Protein AF-A0A497MNB6-F1 (afdb_monomer_lite)

Foldseek 3Di:
DLVLLLCVLVVHPRDLVNVVVVVVVCVVVVVDDPVRVVVSLVVCLPDCPSCVPDDSVSSVVSSVVSVVVSVVVVVVVVPD

Structure (mmCIF, N/CA/C/O backbone):
data_AF-A0A497MNB6-F1
#
_entry.id   AF-A0A497MNB6-F1
#
loop_
_atom_site.group_PDB
_atom_site.id
_atom_site.type_symbol
_atom_site.label_atom_id
_atom_site.label_alt_id
_atom_site.label_comp_id
_atom_site.label_asym_id
_atom_site.label_entity_id
_atom_site.label_seq_id
_atom_site.pdbx_PDB_ins_code
_atom_site.Cartn_x
_atom_site.Cartn_y
_atom_site.Cartn_z
_atom_site.occupancy
_atom_site.B_iso_or_equiv
_atom_site.auth_seq_id
_atom_site.auth_comp_id
_atom_site.auth_asym_id
_atom_site.auth_atom_id
_atom_site.pdbx_PDB_model_num
ATOM 1 N N . MET A 1 1 ? -10.090 -4.511 -5.030 1.00 73.25 1 MET A N 1
ATOM 2 C CA . MET A 1 1 ? -8.792 -4.268 -4.362 1.00 73.25 1 MET A CA 1
ATOM 3 C C . MET A 1 1 ? -7.595 -4.491 -5.288 1.00 73.25 1 MET A C 1
ATOM 5 O O . MET A 1 1 ? -7.047 -3.512 -5.769 1.00 73.25 1 MET A O 1
ATOM 9 N N . ARG A 1 2 ? -7.211 -5.745 -5.597 1.00 76.81 2 ARG A N 1
ATOM 10 C CA . ARG A 1 2 ? -6.029 -6.056 -6.432 1.00 76.81 2 ARG A CA 1
ATOM 11 C C . ARG A 1 2 ? -6.051 -5.359 -7.801 1.00 76.81 2 ARG A C 1
ATOM 13 O O . ARG A 1 2 ? -5.033 -4.818 -8.205 1.00 76.81 2 ARG A O 1
ATOM 20 N N . GLY A 1 3 ? -7.213 -5.324 -8.463 1.00 78.12 3 GLY A N 1
ATOM 21 C CA . GLY A 1 3 ? -7.407 -4.607 -9.731 1.00 78.12 3 GLY A CA 1
ATOM 22 C C . GLY A 1 3 ? -7.045 -3.122 -9.647 1.00 78.12 3 GLY A C 1
ATOM 23 O O . GLY A 1 3 ? -6.205 -2.678 -10.408 1.00 78.12 3 GLY A O 1
ATOM 24 N N . CYS A 1 4 ? -7.546 -2.396 -8.642 1.00 78.94 4 CYS A N 1
ATOM 25 C CA . CYS A 1 4 ? -7.278 -0.962 -8.461 1.00 78.94 4 CYS A CA 1
ATOM 26 C C . CYS A 1 4 ? -5.784 -0.641 -8.279 1.00 78.94 4 CYS A C 1
ATOM 28 O O . CYS A 1 4 ? -5.283 0.369 -8.766 1.00 78.94 4 CYS A O 1
ATOM 30 N N . VAL A 1 5 ? -5.050 -1.510 -7.571 1.00 79.62 5 VAL A N 1
ATOM 31 C CA . VAL A 1 5 ? -3.595 -1.354 -7.405 1.00 79.62 5 VAL A CA 1
ATOM 32 C C . VAL A 1 5 ? -2.877 -1.598 -8.735 1.00 79.62 5 VAL A C 1
ATOM 34 O O . VAL A 1 5 ? -1.939 -0.877 -9.066 1.00 79.62 5 VAL A O 1
ATOM 37 N N . ILE A 1 6 ? -3.332 -2.577 -9.523 1.00 81.56 6 ILE A N 1
ATOM 38 C CA . ILE A 1 6 ? -2.787 -2.859 -10.856 1.00 81.56 6 ILE A CA 1
ATOM 39 C C . ILE A 1 6 ? -3.085 -1.710 -11.829 1.00 81.56 6 ILE A C 1
ATOM 41 O O . ILE A 1 6 ? -2.172 -1.279 -12.526 1.00 81.56 6 ILE A O 1
ATOM 45 N N . ASP A 1 7 ? -4.310 -1.185 -11.862 1.00 81.38 7 ASP A N 1
ATOM 46 C CA . ASP A 1 7 ? -4.713 -0.065 -12.724 1.00 81.38 7 ASP A CA 1
ATOM 47 C C . ASP A 1 7 ? -3.907 1.212 -12.425 1.00 81.38 7 ASP A C 1
ATOM 49 O O . ASP A 1 7 ? -3.385 1.849 -13.344 1.00 81.38 7 ASP A O 1
ATOM 53 N N . TYR A 1 8 ? -3.684 1.517 -11.144 1.00 81.62 8 TYR A N 1
ATOM 54 C CA . TYR A 1 8 ? -2.802 2.604 -10.706 1.00 81.62 8 TYR A CA 1
ATOM 55 C C . TYR A 1 8 ? -1.354 2.444 -11.168 1.00 81.62 8 TYR A C 1
ATOM 57 O O . TYR A 1 8 ? -0.711 3.366 -11.689 1.00 81.62 8 TYR A O 1
ATOM 65 N N . LEU A 1 9 ? -0.804 1.250 -10.968 1.00 78.69 9 LEU A N 1
ATOM 66 C CA . LEU A 1 9 ? 0.564 0.965 -11.360 1.00 78.69 9 LEU A CA 1
ATOM 67 C C . LEU A 1 9 ? 0.718 0.984 -12.887 1.00 78.69 9 LEU A C 1
ATOM 69 O O . LEU A 1 9 ? 1.703 1.539 -13.377 1.00 78.69 9 LEU A O 1
ATOM 73 N N . ALA A 1 10 ? -0.288 0.501 -13.621 1.00 79.75 10 ALA A N 1
ATOM 74 C CA . ALA A 1 10 ? -0.389 0.578 -15.077 1.00 79.75 10 ALA A CA 1
ATOM 75 C C . ALA A 1 10 ? -0.551 2.015 -15.609 1.00 79.75 10 ALA A C 1
ATOM 77 O O . ALA A 1 10 ? -0.517 2.215 -16.819 1.00 79.75 10 ALA A O 1
ATOM 78 N N . GLY A 1 11 ? -0.706 3.015 -14.731 1.00 71.31 11 GLY A N 1
ATOM 79 C CA . GLY A 1 11 ? -0.814 4.420 -15.124 1.00 71.31 11 GLY A CA 1
ATOM 80 C C . GLY A 1 11 ? -2.130 4.755 -15.819 1.00 71.31 11 GLY A C 1
ATOM 81 O O . GLY A 1 11 ? -2.193 5.741 -16.550 1.00 71.31 11 GLY A O 1
ATOM 82 N N . ARG A 1 12 ? -3.171 3.941 -15.607 1.00 69.88 12 ARG A N 1
ATOM 83 C CA . ARG A 1 12 ? -4.539 4.321 -15.974 1.00 69.88 12 ARG A CA 1
ATOM 84 C C . ARG A 1 12 ? -5.005 5.430 -15.028 1.00 69.88 12 ARG A C 1
ATOM 86 O O . ARG A 1 12 ? -4.362 5.657 -14.008 1.00 69.88 12 ARG A O 1
ATOM 93 N N . GLU A 1 13 ? -6.089 6.132 -15.360 1.00 65.19 13 GLU A N 1
ATOM 94 C CA . GLU A 1 13 ? -6.617 7.325 -14.653 1.00 65.19 13 GLU A CA 1
ATOM 95 C C . GLU A 1 13 ? -6.926 7.141 -13.143 1.00 65.19 13 GLU A C 1
ATOM 97 O O . GLU A 1 13 ? -7.442 8.043 -12.480 1.00 65.19 13 GLU A O 1
ATOM 102 N N . GLU A 1 14 ? -6.582 5.998 -12.556 1.00 69.25 14 GLU A N 1
ATOM 103 C CA . GLU A 1 14 ? -6.590 5.773 -11.125 1.00 69.25 14 GLU A CA 1
ATOM 104 C C . GLU A 1 14 ? -5.503 6.609 -10.431 1.00 69.25 14 GLU A C 1
ATOM 106 O O . GLU A 1 14 ? -4.308 6.497 -10.697 1.00 69.25 14 GLU A O 1
ATOM 111 N N . THR A 1 15 ? -5.914 7.438 -9.475 1.00 78.94 15 THR A N 1
ATOM 112 C CA . THR A 1 15 ? -5.005 8.210 -8.620 1.00 78.94 15 THR A CA 1
ATOM 113 C C . THR A 1 15 ? -4.888 7.574 -7.239 1.00 78.94 15 THR A C 1
ATOM 115 O O . THR A 1 15 ? -5.814 6.908 -6.771 1.00 78.94 15 THR A O 1
ATOM 118 N N . VAL A 1 16 ? -3.791 7.861 -6.523 1.00 80.31 16 VAL A N 1
ATOM 119 C CA . VAL A 1 16 ? -3.605 7.433 -5.120 1.00 80.31 16 VAL A CA 1
ATOM 120 C C . VAL A 1 16 ? -4.823 7.789 -4.265 1.00 80.31 16 VAL A C 1
ATOM 122 O O . VAL A 1 16 ? -5.244 6.986 -3.443 1.00 80.31 16 VAL A O 1
ATOM 125 N N . LYS A 1 17 ? -5.446 8.954 -4.492 1.00 80.94 17 LYS A N 1
ATOM 126 C CA . LYS A 1 17 ? -6.650 9.383 -3.764 1.00 80.94 17 LYS A CA 1
ATOM 127 C C . LYS A 1 17 ? -7.849 8.456 -3.979 1.00 80.94 17 LYS A C 1
ATOM 129 O O . LYS A 1 17 ? -8.501 8.106 -3.002 1.00 80.94 17 LYS A O 1
ATOM 134 N N . ASN A 1 18 ? -8.130 8.044 -5.217 1.00 82.44 18 ASN A N 1
ATOM 135 C CA . ASN A 1 18 ? -9.257 7.148 -5.511 1.00 82.44 18 ASN A CA 1
ATOM 136 C C . ASN A 1 18 ? -9.046 5.759 -4.908 1.00 82.44 18 ASN A C 1
ATOM 138 O O . ASN A 1 18 ? -9.975 5.163 -4.357 1.00 82.44 18 ASN A O 1
ATOM 142 N N . ILE A 1 19 ? -7.809 5.266 -4.971 1.00 83.06 19 ILE A N 1
ATOM 143 C CA . ILE A 1 19 ? -7.439 3.994 -4.353 1.00 83.06 19 ILE A CA 1
ATOM 144 C C . ILE A 1 19 ? -7.615 4.105 -2.845 1.00 83.06 19 ILE A C 1
ATOM 146 O O . ILE A 1 19 ? -8.321 3.295 -2.267 1.00 83.06 19 ILE A O 1
ATOM 150 N N . LEU A 1 20 ? -7.063 5.143 -2.215 1.00 83.75 20 LEU A N 1
ATOM 151 C CA . LEU A 1 20 ? -7.218 5.376 -0.781 1.00 83.75 20 LEU A CA 1
ATOM 152 C C . LEU A 1 20 ? -8.683 5.481 -0.352 1.00 83.75 20 LEU A C 1
ATOM 154 O O . LEU A 1 20 ? -9.041 4.902 0.665 1.00 83.75 20 LEU A O 1
ATOM 158 N N . ALA A 1 21 ? -9.535 6.171 -1.112 1.00 84.38 21 ALA A N 1
ATOM 159 C CA . ALA A 1 21 ? -10.964 6.255 -0.814 1.00 84.38 21 ALA A CA 1
ATOM 160 C C . ALA A 1 21 ? -11.641 4.875 -0.875 1.00 84.38 21 ALA A C 1
ATOM 162 O O . ALA A 1 21 ? -12.420 4.526 0.010 1.00 84.38 21 ALA A O 1
ATOM 163 N N . SER A 1 22 ? -11.287 4.064 -1.876 1.00 84.25 22 SER A N 1
ATOM 164 C CA . SER A 1 22 ? -11.776 2.686 -2.003 1.00 84.25 22 SER A CA 1
ATOM 165 C C . SER A 1 22 ? -11.284 1.808 -0.853 1.00 84.25 22 SER A C 1
ATOM 167 O O . SER A 1 22 ? -12.055 1.045 -0.283 1.00 84.25 22 SER A O 1
ATOM 169 N N . ILE A 1 23 ? -10.009 1.942 -0.481 1.00 83.62 23 ILE A N 1
ATOM 170 C CA . ILE A 1 23 ? -9.402 1.204 0.628 1.00 83.62 23 ILE A CA 1
ATOM 171 C C . ILE A 1 23 ? -10.061 1.598 1.944 1.00 83.62 23 ILE A C 1
ATOM 173 O O . ILE A 1 23 ? -10.482 0.718 2.683 1.00 83.62 23 ILE A O 1
ATOM 177 N N . ARG A 1 24 ? -10.231 2.897 2.202 1.00 83.94 24 ARG A N 1
ATOM 178 C CA . ARG A 1 24 ? -10.928 3.404 3.384 1.00 83.94 24 ARG A CA 1
ATOM 179 C C . ARG A 1 24 ? -12.342 2.844 3.471 1.00 83.94 24 ARG A C 1
ATOM 181 O O . ARG A 1 24 ? -12.718 2.361 4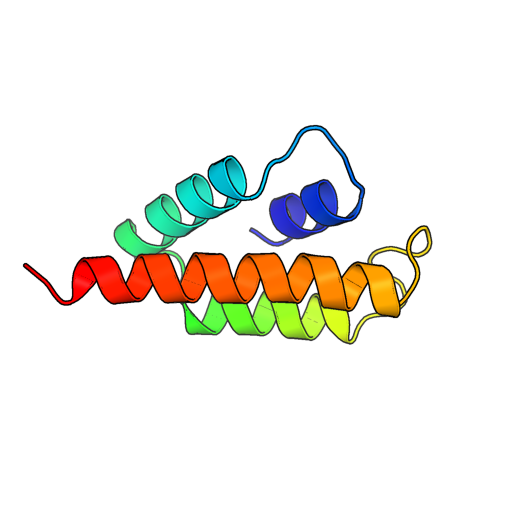.525 1.00 83.94 24 ARG A O 1
ATOM 188 N N . SER A 1 25 ? -13.088 2.842 2.365 1.00 85.19 25 SER A N 1
ATOM 189 C CA . SER A 1 25 ? -14.435 2.263 2.325 1.00 85.19 25 SER A CA 1
ATOM 190 C C . SER A 1 25 ? -14.454 0.764 2.636 1.00 85.19 25 SER A C 1
ATOM 192 O O . SER A 1 25 ? 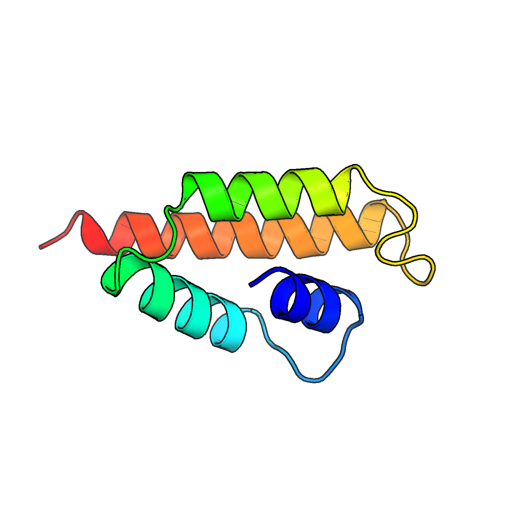-15.429 0.276 3.199 1.00 85.19 25 SER A O 1
ATOM 194 N N . LEU A 1 26 ? -13.418 0.021 2.237 1.00 84.00 26 LEU A N 1
ATOM 195 C CA . LEU A 1 26 ? -13.301 -1.414 2.504 1.00 84.00 26 LEU A CA 1
ATOM 196 C C . LEU A 1 26 ? -12.871 -1.696 3.949 1.00 84.00 26 LEU A C 1
ATOM 198 O O . LEU A 1 26 ? -13.389 -2.640 4.541 1.00 84.00 26 LEU A O 1
ATOM 202 N N . LEU A 1 27 ? -11.988 -0.859 4.506 1.00 82.88 27 LEU A N 1
ATOM 203 C CA . LEU A 1 27 ? -11.583 -0.882 5.915 1.00 82.88 27 LEU A CA 1
ATOM 204 C C . LEU A 1 27 ? -12.782 -0.597 6.828 1.00 82.88 27 LEU A C 1
ATOM 206 O O . LEU A 1 27 ? -13.070 -1.387 7.719 1.00 82.88 27 LEU A O 1
ATOM 210 N N . THR A 1 28 ? -13.540 0.473 6.559 1.00 82.56 28 THR A N 1
ATOM 211 C CA . THR A 1 28 ? -14.732 0.829 7.350 1.00 82.56 28 THR A CA 1
ATOM 212 C C . THR A 1 28 ? -15.884 -0.157 7.188 1.00 82.56 28 THR A C 1
ATOM 214 O O . THR A 1 28 ? -16.754 -0.221 8.048 1.00 82.56 28 THR A O 1
ATOM 217 N N . SER A 1 29 ? -15.905 -0.924 6.096 1.00 83.06 29 SER A N 1
ATOM 218 C CA . SER A 1 29 ? -16.871 -2.011 5.898 1.00 83.06 29 SER A CA 1
ATOM 219 C C . SER A 1 29 ? -16.400 -3.348 6.487 1.00 83.06 29 SER A C 1
ATOM 221 O O . SER A 1 29 ? -17.045 -4.360 6.224 1.00 83.06 29 SER A O 1
ATOM 223 N N . GLU A 1 30 ? -15.258 -3.378 7.190 1.00 78.94 30 GLU A N 1
ATOM 224 C CA . GLU A 1 30 ? -14.609 -4.586 7.733 1.00 78.94 30 GLU A CA 1
ATOM 225 C C . GLU A 1 30 ? -14.382 -5.695 6.681 1.00 78.94 30 GLU A C 1
ATOM 227 O O . GLU A 1 30 ? -14.220 -6.870 7.002 1.00 78.94 30 GLU A O 1
ATOM 232 N N . GLN A 1 31 ? -14.355 -5.334 5.391 1.00 79.75 31 GLN A N 1
ATOM 233 C CA . GLN A 1 31 ? -14.162 -6.279 4.283 1.00 79.75 31 GLN A CA 1
ATOM 234 C C . GLN A 1 31 ? -12.686 -6.593 4.035 1.00 79.75 31 GLN A C 1
ATOM 236 O O . GLN A 1 31 ? -12.360 -7.603 3.412 1.00 79.75 31 GLN A O 1
ATOM 241 N N . LEU A 1 32 ? -11.797 -5.703 4.469 1.00 83.38 32 LEU A N 1
ATOM 242 C CA . LEU A 1 32 ? -10.352 -5.861 4.397 1.00 83.38 32 LEU A CA 1
ATOM 243 C C . LEU A 1 32 ? -9.712 -5.196 5.607 1.00 83.38 32 LEU A C 1
ATOM 245 O O . LEU A 1 32 ? -10.210 -4.181 6.085 1.00 83.38 32 LEU A O 1
ATOM 249 N N . THR A 1 33 ? -8.569 -5.722 6.034 1.00 83.38 33 THR A N 1
ATOM 250 C CA . THR A 1 33 ? -7.698 -5.065 7.013 1.00 83.38 33 THR A CA 1
ATOM 251 C C . THR A 1 33 ? -6.564 -4.318 6.316 1.00 83.38 33 THR A C 1
ATOM 253 O O . THR A 1 33 ? -6.237 -4.595 5.158 1.00 83.38 33 THR A O 1
ATOM 256 N N . LEU A 1 34 ? -5.923 -3.379 7.019 1.00 81.94 34 LEU A N 1
ATOM 257 C CA . LEU A 1 34 ? -4.736 -2.688 6.505 1.00 81.94 34 LEU A CA 1
ATOM 258 C C . LEU A 1 34 ? -3.611 -3.687 6.181 1.00 81.94 34 LEU A C 1
ATOM 260 O O . LEU A 1 34 ? -2.899 -3.521 5.192 1.00 81.94 34 LEU A O 1
ATOM 264 N N . GLU A 1 35 ? -3.484 -4.749 6.978 1.00 84.00 35 GLU A N 1
ATOM 265 C CA . GLU A 1 35 ? -2.514 -5.822 6.755 1.00 84.00 35 GLU A CA 1
ATOM 266 C C . GLU A 1 35 ? -2.790 -6.574 5.450 1.00 84.00 35 GLU A C 1
ATOM 268 O O . GLU A 1 35 ? -1.865 -6.778 4.665 1.00 84.00 35 GLU A O 1
ATOM 273 N N . ASP A 1 36 ? -4.054 -6.897 5.149 1.00 86.38 36 ASP A N 1
ATOM 274 C CA . ASP A 1 36 ? -4.436 -7.498 3.865 1.00 86.38 36 ASP A CA 1
ATOM 275 C C . ASP A 1 36 ? -4.075 -6.590 2.683 1.00 86.38 36 ASP A C 1
ATOM 277 O O . ASP A 1 36 ? -3.575 -7.054 1.654 1.00 86.38 36 ASP A O 1
ATOM 281 N N . VAL A 1 37 ? -4.287 -5.276 2.822 1.00 84.38 37 VAL A N 1
ATOM 282 C CA . VAL A 1 37 ? -3.897 -4.294 1.799 1.00 84.38 37 VAL A CA 1
ATOM 283 C C . VAL A 1 37 ? -2.394 -4.333 1.549 1.00 84.38 37 VAL A C 1
ATOM 285 O O . VAL A 1 37 ? -1.955 -4.385 0.396 1.00 84.38 37 VAL A O 1
ATOM 288 N N . ILE A 1 38 ? -1.606 -4.301 2.624 1.00 84.94 38 ILE A N 1
ATOM 289 C CA . ILE A 1 38 ? -0.145 -4.320 2.558 1.00 84.94 38 ILE A CA 1
ATOM 290 C C . ILE A 1 38 ? 0.333 -5.643 1.956 1.00 84.94 38 ILE A C 1
ATOM 292 O O . ILE A 1 38 ? 1.178 -5.621 1.065 1.00 84.94 38 ILE A O 1
ATOM 296 N N . ALA A 1 39 ? -0.259 -6.774 2.341 1.00 87.62 39 ALA A N 1
ATOM 297 C CA . ALA A 1 39 ? 0.070 -8.087 1.794 1.00 87.62 39 ALA A CA 1
ATOM 298 C C . ALA A 1 39 ? -0.234 -8.189 0.289 1.00 87.62 39 ALA A C 1
ATOM 300 O O . ALA A 1 39 ? 0.525 -8.806 -0.461 1.00 87.62 39 ALA A O 1
ATOM 301 N N . ILE A 1 40 ? -1.319 -7.564 -0.185 1.00 86.62 40 ILE A N 1
ATOM 302 C CA . ILE A 1 40 ? -1.620 -7.465 -1.622 1.00 86.62 40 ILE A CA 1
ATOM 303 C C . ILE A 1 40 ? -0.557 -6.623 -2.334 1.00 86.62 40 ILE A C 1
ATOM 305 O O . ILE A 1 40 ? -0.117 -7.008 -3.416 1.00 86.62 40 ILE A O 1
ATOM 309 N N . ILE A 1 41 ? -0.141 -5.500 -1.744 1.00 85.75 41 ILE A N 1
ATOM 310 C CA . ILE A 1 41 ? 0.920 -4.644 -2.291 1.00 85.75 41 ILE A CA 1
ATOM 311 C C . ILE A 1 41 ? 2.249 -5.406 -2.379 1.00 85.75 41 ILE A C 1
ATOM 313 O O . ILE A 1 41 ? 2.876 -5.372 -3.435 1.00 85.75 41 ILE A O 1
ATOM 317 N N . ASP A 1 42 ? 2.644 -6.115 -1.320 1.00 85.56 42 ASP A N 1
ATOM 318 C CA . ASP A 1 42 ? 3.869 -6.925 -1.271 1.00 85.56 42 ASP A CA 1
ATOM 319 C C . ASP A 1 42 ? 3.844 -8.026 -2.336 1.00 85.56 42 ASP A C 1
ATOM 321 O O . ASP A 1 42 ? 4.733 -8.100 -3.179 1.00 85.56 42 ASP A O 1
ATOM 325 N N . ARG A 1 43 ? 2.745 -8.789 -2.414 1.00 86.81 43 ARG A N 1
ATOM 326 C CA . ARG A 1 43 ? 2.559 -9.805 -3.462 1.00 86.81 43 ARG A CA 1
ATOM 327 C C . ARG A 1 43 ? 2.635 -9.224 -4.863 1.00 86.81 43 ARG A C 1
ATOM 329 O O . ARG A 1 43 ? 3.187 -9.859 -5.755 1.00 86.81 43 ARG A O 1
ATOM 336 N N . ILE A 1 44 ? 2.041 -8.051 -5.081 1.00 84.44 44 ILE A N 1
ATOM 337 C CA . ILE A 1 44 ? 2.141 -7.383 -6.374 1.00 84.44 44 ILE A CA 1
ATOM 338 C C . ILE A 1 44 ? 3.591 -7.006 -6.623 1.00 84.44 44 ILE A C 1
ATOM 340 O O . ILE A 1 44 ? 4.040 -7.285 -7.720 1.00 84.44 44 ILE A O 1
ATOM 344 N N . GLU A 1 45 ? 4.314 -6.416 -5.664 1.00 83.19 45 GLU A N 1
ATOM 345 C CA . GLU A 1 45 ? 5.731 -6.042 -5.787 1.00 83.19 45 GLU A CA 1
ATOM 346 C C . GLU A 1 45 ? 6.617 -7.231 -6.167 1.00 83.19 45 GLU A C 1
ATOM 348 O O . GLU A 1 45 ? 7.358 -7.143 -7.154 1.00 83.19 45 GLU A O 1
ATOM 353 N N . GLU A 1 46 ? 6.477 -8.335 -5.435 1.00 84.31 46 GLU A N 1
ATOM 354 C CA . GLU A 1 46 ? 7.232 -9.572 -5.622 1.00 84.31 46 GLU A CA 1
ATOM 355 C C . GLU A 1 46 ? 6.902 -10.285 -6.933 1.00 84.31 46 GLU A C 1
ATOM 357 O O . GLU A 1 46 ? 7.778 -10.949 -7.480 1.00 84.31 46 GLU A O 1
ATOM 362 N N . ASP A 1 47 ? 5.688 -10.129 -7.470 1.00 81.31 47 ASP A N 1
ATOM 363 C CA . ASP A 1 47 ? 5.272 -10.771 -8.717 1.00 81.31 47 ASP A CA 1
ATOM 364 C C . ASP A 1 47 ? 5.746 -9.965 -9.948 1.00 81.31 47 ASP A C 1
ATOM 366 O O . ASP A 1 47 ? 5.182 -8.907 -10.265 1.00 81.31 47 ASP A O 1
ATOM 370 N N . PRO A 1 48 ? 6.784 -10.417 -10.680 1.00 68.19 48 PRO A N 1
ATOM 371 C CA . PRO A 1 48 ? 7.324 -9.679 -11.822 1.00 68.19 48 PRO A CA 1
ATOM 372 C C . PRO A 1 48 ? 6.388 -9.693 -13.041 1.00 68.19 48 PRO A C 1
ATOM 374 O O . PRO A 1 48 ? 6.558 -8.877 -13.943 1.00 68.19 48 PRO A O 1
ATOM 377 N N . LEU A 1 49 ? 5.401 -10.595 -13.078 1.00 73.75 49 LEU A N 1
ATOM 378 C CA . LEU A 1 49 ? 4.459 -10.755 -14.189 1.00 73.75 49 LEU A CA 1
ATOM 379 C C . LEU A 1 49 ? 3.211 -9.881 -14.037 1.00 73.75 49 LEU A C 1
ATOM 381 O O . LEU A 1 49 ? 2.462 -9.714 -14.997 1.00 73.75 49 LEU A O 1
ATOM 385 N N . CYS A 1 50 ? 2.987 -9.307 -12.856 1.00 71.38 50 CYS A N 1
ATOM 386 C CA . CYS A 1 50 ? 1.790 -8.535 -12.559 1.00 71.38 50 CYS A CA 1
ATOM 387 C C . CYS A 1 50 ? 1.686 -7.297 -13.454 1.00 71.38 50 CYS A C 1
ATOM 389 O O . CYS A 1 50 ? 0.589 -6.939 -13.876 1.00 71.38 50 CYS A O 1
ATOM 391 N N . ILE A 1 51 ? 2.827 -6.655 -13.749 1.00 71.94 51 ILE A N 1
ATOM 392 C CA . ILE A 1 51 ? 2.910 -5.484 -14.630 1.00 71.94 51 ILE A CA 1
ATOM 393 C C . ILE A 1 51 ? 4.221 -5.545 -15.416 1.00 71.94 51 ILE A C 1
ATOM 395 O O . ILE A 1 51 ? 5.217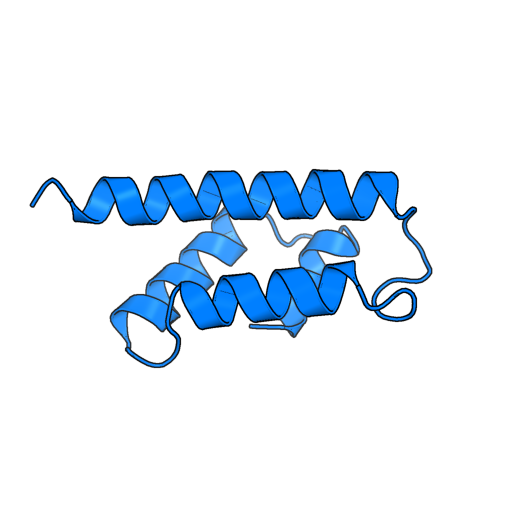 -4.950 -15.005 1.00 71.94 51 ILE A O 1
ATOM 399 N N . PRO A 1 52 ? 4.233 -6.246 -16.559 1.00 72.00 52 PRO A N 1
ATOM 400 C CA . PRO A 1 52 ? 5.442 -6.421 -17.361 1.00 72.00 52 PRO A CA 1
ATOM 401 C C . PRO A 1 52 ? 5.899 -5.121 -18.046 1.00 72.00 52 PRO A C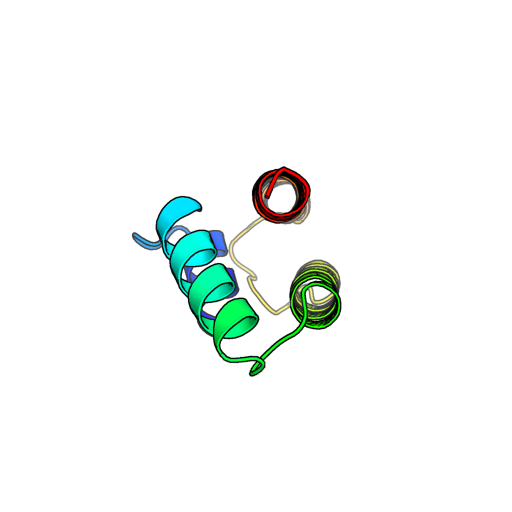 1
ATOM 403 O O . PRO A 1 52 ? 6.987 -5.068 -18.608 1.00 72.00 52 PRO A O 1
ATOM 406 N N . HIS A 1 53 ? 5.065 -4.077 -18.018 1.00 76.25 53 HIS A N 1
ATOM 407 C CA . HIS A 1 53 ? 5.291 -2.809 -18.710 1.00 76.25 53 HIS A CA 1
ATOM 408 C C . HIS A 1 53 ? 6.059 -1.765 -17.887 1.00 76.25 53 HIS A C 1
ATOM 410 O O . HIS A 1 53 ? 6.472 -0.760 -18.457 1.00 76.25 53 HIS A O 1
ATOM 416 N N . ILE A 1 54 ? 6.238 -1.970 -16.576 1.00 78.88 54 ILE A N 1
ATOM 417 C CA . ILE A 1 54 ? 6.954 -1.031 -15.697 1.00 78.88 54 ILE A CA 1
ATOM 418 C C . ILE A 1 54 ? 8.196 -1.688 -15.110 1.00 78.88 54 ILE A C 1
ATOM 420 O O . ILE A 1 54 ? 8.230 -2.894 -14.856 1.00 78.88 54 ILE A O 1
ATOM 424 N N . THR A 1 55 ? 9.224 -0.886 -14.857 1.00 82.75 55 THR A N 1
ATOM 425 C CA . THR A 1 55 ? 10.431 -1.388 -14.202 1.00 82.75 55 THR A CA 1
ATOM 426 C C . THR A 1 55 ? 10.171 -1.705 -12.727 1.00 82.75 55 THR A C 1
ATOM 428 O O . THR A 1 55 ? 9.288 -1.129 -12.087 1.00 82.75 55 THR A O 1
ATOM 431 N N . LYS A 1 56 ? 10.984 -2.596 -12.142 1.00 81.56 56 LYS A N 1
ATOM 432 C CA . LYS A 1 56 ? 10.925 -2.883 -10.698 1.00 81.56 56 LYS A CA 1
ATOM 433 C C . LYS A 1 56 ? 11.087 -1.606 -9.861 1.00 81.56 56 LYS A C 1
ATOM 435 O O . LYS A 1 56 ? 10.395 -1.453 -8.864 1.00 81.56 56 LYS A O 1
ATOM 440 N N . ALA A 1 57 ? 11.951 -0.686 -10.293 1.00 82.94 57 ALA A N 1
ATOM 441 C CA . ALA A 1 57 ? 12.181 0.584 -9.610 1.00 82.94 57 ALA A CA 1
ATOM 442 C C . ALA A 1 57 ? 10.923 1.468 -9.583 1.00 82.94 57 ALA A C 1
ATOM 444 O O . ALA A 1 57 ? 10.510 1.901 -8.511 1.00 82.94 57 ALA A O 1
ATOM 445 N N . GLU A 1 58 ? 10.270 1.673 -10.731 1.00 83.12 58 GLU A N 1
ATOM 446 C CA . GLU A 1 58 ? 9.021 2.449 -10.806 1.00 83.12 58 GLU A CA 1
ATOM 447 C C . GLU A 1 58 ? 7.891 1.808 -10.002 1.00 83.12 58 GLU A C 1
ATOM 449 O O . GLU A 1 58 ? 7.122 2.492 -9.327 1.00 83.12 58 GLU A O 1
ATOM 454 N N . LYS A 1 59 ? 7.801 0.477 -10.049 1.00 83.56 59 LYS A N 1
ATOM 455 C CA . LYS A 1 59 ? 6.829 -0.288 -9.273 1.00 83.56 59 LYS A CA 1
ATOM 456 C C . LYS A 1 59 ? 7.025 -0.064 -7.778 1.00 83.56 59 LYS A C 1
ATOM 458 O O . LYS A 1 59 ? 6.072 0.310 -7.099 1.00 83.56 59 LYS A O 1
ATOM 463 N N . THR A 1 60 ? 8.252 -0.223 -7.284 1.00 84.88 60 THR A N 1
ATOM 464 C CA . THR A 1 60 ? 8.591 0.039 -5.882 1.00 84.88 60 THR A CA 1
ATOM 465 C C . THR A 1 60 ? 8.309 1.492 -5.508 1.00 84.88 60 THR A C 1
ATOM 467 O O . THR A 1 60 ? 7.726 1.740 -4.458 1.00 84.88 60 THR A O 1
ATOM 470 N N . GLU A 1 61 ? 8.637 2.466 -6.360 1.00 87.62 61 GLU A N 1
ATOM 471 C CA . GLU A 1 61 ? 8.362 3.880 -6.080 1.00 87.62 61 GLU A CA 1
ATOM 472 C C . GLU A 1 61 ? 6.858 4.158 -5.927 1.00 87.62 61 GLU A C 1
ATOM 474 O O . GLU A 1 61 ? 6.423 4.711 -4.910 1.00 87.62 61 GLU A O 1
ATOM 479 N N . LYS A 1 62 ? 6.043 3.703 -6.885 1.00 84.81 62 LYS A N 1
ATOM 480 C CA . LYS A 1 62 ? 4.582 3.855 -6.847 1.00 84.81 62 LYS A 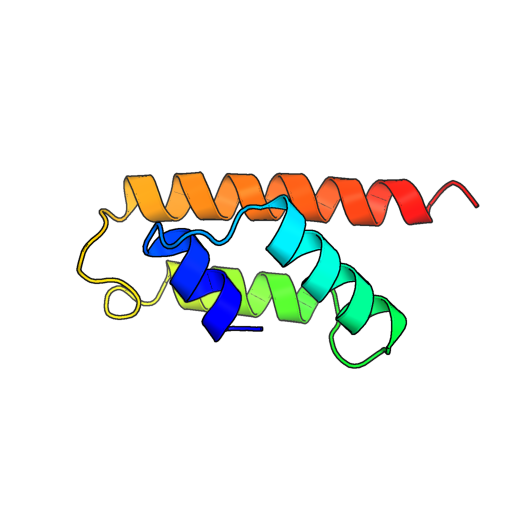CA 1
ATOM 481 C C . LYS A 1 62 ? 3.946 3.122 -5.663 1.00 84.81 62 LYS A C 1
ATOM 483 O O . LYS A 1 62 ? 3.040 3.662 -5.025 1.00 84.81 62 LYS A O 1
ATOM 488 N N . LEU A 1 63 ? 4.407 1.912 -5.345 1.00 85.56 63 LEU A N 1
ATOM 489 C CA . LEU A 1 63 ? 3.918 1.153 -4.191 1.00 85.56 63 LEU A CA 1
ATOM 490 C C . LEU A 1 63 ? 4.310 1.817 -2.870 1.00 85.56 63 LEU A C 1
ATOM 492 O O . LEU A 1 63 ? 3.504 1.862 -1.943 1.00 85.56 63 LEU A O 1
ATOM 496 N N . ASN A 1 64 ? 5.502 2.402 -2.788 1.00 86.88 64 ASN A N 1
ATOM 497 C CA . ASN A 1 64 ? 5.947 3.127 -1.603 1.00 86.88 64 ASN A CA 1
ATOM 498 C C . ASN A 1 64 ? 5.130 4.416 -1.388 1.00 86.88 64 ASN A C 1
ATOM 500 O O . ASN A 1 64 ? 4.795 4.759 -0.253 1.00 86.88 64 ASN A O 1
ATOM 504 N N . GLN A 1 65 ? 4.717 5.098 -2.465 1.00 86.56 65 GLN A N 1
ATOM 505 C CA . GLN A 1 65 ? 3.748 6.198 -2.374 1.00 86.56 65 GLN A CA 1
ATOM 506 C C . GLN A 1 65 ? 2.408 5.731 -1.794 1.00 86.56 65 GLN A C 1
ATOM 508 O O . GLN A 1 65 ? 1.880 6.386 -0.896 1.00 86.56 65 GLN A O 1
ATOM 513 N N . LEU A 1 66 ? 1.890 4.586 -2.251 1.00 84.81 66 LEU A N 1
ATOM 514 C CA . LEU A 1 66 ? 0.677 3.970 -1.706 1.00 84.81 66 LEU A CA 1
ATOM 515 C C . LEU A 1 66 ? 0.828 3.622 -0.221 1.00 84.81 66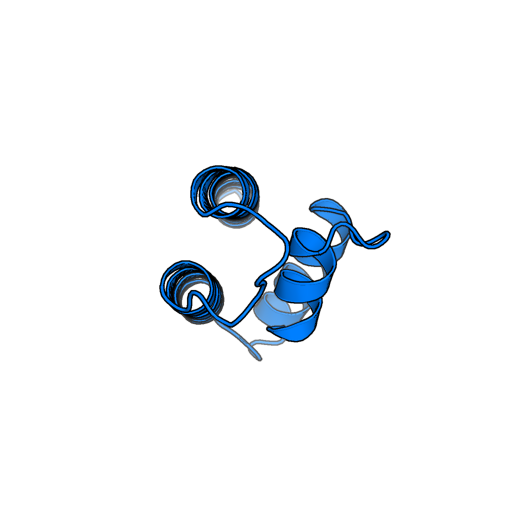 LEU A C 1
ATOM 517 O O . LEU A 1 66 ? -0.032 4.001 0.568 1.00 84.81 66 LEU A O 1
ATOM 521 N N . ARG A 1 67 ? 1.936 2.983 0.183 1.00 84.81 67 ARG A N 1
ATOM 522 C CA . ARG A 1 67 ? 2.222 2.657 1.594 1.00 84.81 67 ARG A CA 1
ATOM 523 C C . ARG A 1 67 ? 2.271 3.907 2.472 1.00 84.81 67 ARG A C 1
ATOM 525 O O . ARG A 1 67 ? 1.638 3.937 3.523 1.00 84.81 67 ARG A O 1
ATOM 532 N N . LYS A 1 68 ? 2.959 4.968 2.032 1.00 85.88 68 LYS A N 1
ATOM 533 C CA . LYS A 1 68 ? 2.990 6.253 2.754 1.00 85.88 68 LYS A CA 1
ATOM 534 C C . LYS A 1 68 ? 1.603 6.868 2.892 1.00 85.88 68 LYS A C 1
ATOM 536 O O . LYS A 1 68 ? 1.286 7.440 3.929 1.00 85.88 68 LYS A O 1
ATOM 541 N N . ALA A 1 69 ? 0.795 6.785 1.843 1.00 84.38 69 ALA A N 1
ATOM 542 C CA . ALA A 1 69 ? -0.539 7.359 1.836 1.00 84.38 69 ALA A CA 1
ATOM 543 C C . ALA A 1 69 ? -1.512 6.545 2.715 1.00 84.38 69 ALA A C 1
ATOM 545 O O . ALA A 1 69 ? -2.340 7.134 3.402 1.00 84.38 69 ALA A O 1
ATOM 546 N N . LEU A 1 70 ? -1.346 5.218 2.764 1.00 83.12 70 LEU A N 1
ATOM 547 C CA . LEU A 1 70 ? -2.051 4.323 3.684 1.00 83.12 70 LEU A CA 1
ATOM 548 C C . LEU A 1 70 ? -1.674 4.584 5.140 1.00 83.12 70 LEU A C 1
ATOM 550 O O . LEU A 1 70 ? -2.564 4.742 5.959 1.00 83.12 70 LEU A O 1
ATOM 554 N N . SER A 1 71 ? -0.382 4.720 5.450 1.00 81.25 71 SER A N 1
ATOM 555 C CA . SER A 1 71 ? 0.071 5.043 6.811 1.00 81.25 71 SER A CA 1
ATOM 556 C C . SER A 1 71 ? -0.542 6.345 7.327 1.00 81.25 71 SER A C 1
ATOM 558 O O . SER A 1 71 ? -0.891 6.431 8.494 1.00 81.25 71 SER A O 1
ATOM 560 N N . LYS A 1 72 ? -0.714 7.347 6.453 1.00 79.44 72 LYS A N 1
ATOM 561 C CA . LYS A 1 72 ? -1.384 8.607 6.803 1.00 79.44 72 LYS A CA 1
ATOM 562 C C . LYS A 1 72 ? -2.889 8.464 7.024 1.00 79.44 72 LYS A C 1
ATOM 564 O O . LYS A 1 72 ? -3.451 9.278 7.743 1.00 79.44 72 LYS A O 1
ATOM 569 N N . LEU A 1 73 ? -3.544 7.497 6.376 1.00 73.50 73 LEU A N 1
ATOM 570 C CA . LEU A 1 73 ? -4.956 7.210 6.638 1.00 73.50 73 LEU A CA 1
ATOM 571 C C . LEU A 1 73 ? -5.133 6.623 8.036 1.00 73.50 73 LEU A C 1
ATOM 573 O O . LEU A 1 73 ? -6.038 7.048 8.740 1.00 73.50 73 LEU A O 1
ATOM 577 N N . THR A 1 74 ? -4.261 5.696 8.437 1.00 66.19 74 THR A N 1
ATOM 578 C CA . THR A 1 74 ? -4.331 5.073 9.763 1.00 66.19 74 THR A CA 1
ATOM 579 C C . THR A 1 74 ? -3.966 6.043 10.886 1.00 66.19 74 THR A C 1
ATOM 581 O O . THR A 1 74 ? -4.578 5.986 11.945 1.00 66.19 74 THR A O 1
ATOM 584 N N . ASP A 1 75 ? -3.019 6.960 10.653 1.00 59.66 75 ASP A N 1
ATOM 585 C CA . ASP A 1 75 ? -2.666 8.022 11.614 1.00 59.66 75 ASP A CA 1
ATOM 586 C C . ASP A 1 75 ? -3.861 8.946 11.923 1.00 59.66 75 ASP A C 1
ATOM 588 O O . ASP A 1 75 ? -4.022 9.394 13.051 1.00 59.66 75 ASP A O 1
ATOM 592 N N . LEU A 1 76 ? -4.737 9.188 10.938 1.00 51.41 76 LEU A N 1
ATOM 593 C CA . LEU A 1 76 ? -5.927 10.036 11.090 1.00 51.41 76 LEU A CA 1
ATOM 594 C C . LEU A 1 76 ? -7.056 9.388 11.909 1.00 51.41 76 LEU A C 1
ATOM 596 O O . LEU A 1 76 ? -7.907 10.113 12.409 1.00 51.41 76 LEU A O 1
ATOM 600 N N . GLU A 1 77 ? -7.085 8.061 12.049 1.00 47.56 77 GLU A N 1
ATOM 601 C CA . GLU A 1 77 ? -8.070 7.360 12.895 1.00 47.56 77 GLU A CA 1
ATOM 602 C C . GLU A 1 77 ? -7.622 7.252 14.366 1.00 47.56 77 GLU A C 1
ATOM 604 O O . GLU A 1 77 ? -8.398 6.814 15.208 1.00 47.56 77 GLU A O 1
ATOM 609 N N . ALA A 1 78 ? -6.393 7.667 14.701 1.00 41.91 78 ALA A N 1
ATOM 610 C CA . ALA A 1 78 ? -5.882 7.677 16.076 1.00 41.91 78 ALA A CA 1
ATOM 611 C C . ALA A 1 78 ? -6.169 8.989 16.843 1.00 41.91 78 ALA A C 1
ATOM 613 O O . ALA A 1 78 ? -5.814 9.090 18.018 1.00 41.91 78 ALA A O 1
ATOM 614 N N . GLU A 1 79 ? -6.791 9.985 16.198 1.00 35.50 79 GLU A N 1
ATOM 615 C CA . GLU A 1 79 ? -7.121 11.302 16.776 1.00 35.50 79 GLU A CA 1
ATOM 616 C C . GLU A 1 79 ? -8.629 11.527 17.059 1.00 35.50 79 GLU A C 1
ATOM 618 O O . GLU A 1 79 ? -9.028 12.670 17.288 1.00 35.50 79 GLU A O 1
ATOM 623 N N . GLU A 1 80 ? -9.470 10.483 17.103 1.00 36.34 80 GLU A N 1
ATOM 624 C CA . GLU A 1 80 ? -10.876 10.579 17.573 1.00 36.34 80 GLU A CA 1
ATOM 625 C C . GLU A 1 80 ? -11.126 9.880 18.919 1.00 36.34 80 GLU A C 1
ATOM 627 O O . GLU A 1 80 ? -10.745 8.697 19.076 1.00 36.34 80 GLU A O 1
#

Secondary structure (DSSP, 8-state):
-HHHHHHHHTTSS--HHHHHHHHHHHHHTTSS-HHHHHHHHHHHHH-TTS-TTS-HHHHHHHHHHHHHHHHHHHHHTT--

Sequence (80 aa):
MRGCVIDYLAGREETVKNILASIRSLLTSEQLTLEDVIAIIDRIEEDPLCIPHITKAEKTEKLNQLRKALSKLTDLEAEE

pLDDT: mean 78.25, std 10.91, range [35.5, 87.62]

Radius of gyration: 12.52 Å; chains: 1; bounding box: 29×22×36 Å